Protein AF-A0A5K1EBS1-F1 (afdb_monomer_lite)

Organism: NCBI:txid210225

Radius of gyration: 11.34 Å; chains: 1; bounding box: 23×25×29 Å

Structure (mmCIF, N/CA/C/O backbone):
data_AF-A0A5K1EBS1-F1
#
_entry.id   AF-A0A5K1EBS1-F1
#
loop_
_atom_site.group_PDB
_atom_site.id
_atom_site.type_symbol
_atom_site.label_atom_id
_atom_site.label_alt_id
_atom_site.label_comp_id
_atom_site.label_asym_id
_atom_site.label_entity_id
_atom_site.label_seq_id
_atom_site.pdbx_PDB_ins_code
_atom_site.Cartn_x
_atom_site.Cartn_y
_atom_site.Cartn_z
_atom_site.occupancy
_atom_site.B_iso_or_equiv
_atom_site.auth_seq_id
_atom_site.auth_comp_id
_atom_site.auth_asym_id
_atom_site.auth_atom_id
_atom_site.pdbx_PDB_model_num
ATOM 1 N N . VAL A 1 1 ? 4.748 -7.513 -18.646 1.00 44.12 1 VAL A N 1
ATOM 2 C CA . VAL A 1 1 ? 4.162 -6.467 -17.778 1.00 44.12 1 VAL A CA 1
ATOM 3 C C . VAL A 1 1 ? 4.463 -6.809 -16.326 1.00 44.12 1 VAL A C 1
ATOM 5 O O . VAL A 1 1 ? 4.088 -7.869 -15.855 1.00 44.12 1 VAL A O 1
ATOM 8 N N . GLY A 1 2 ? 5.264 -5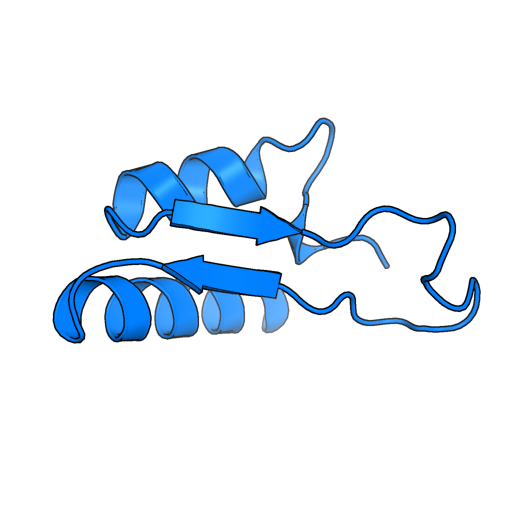.970 -15.667 1.00 54.34 2 GLY A N 1
ATOM 9 C CA . GLY A 1 2 ? 5.690 -6.105 -14.264 1.00 54.34 2 GLY A CA 1
ATOM 10 C C . GLY A 1 2 ? 5.313 -4.854 -13.470 1.00 54.34 2 GLY A C 1
ATOM 11 O O . GLY A 1 2 ? 6.115 -4.341 -12.697 1.00 54.34 2 GLY A O 1
ATOM 12 N N . VAL A 1 3 ? 4.124 -4.316 -13.755 1.00 60.47 3 VAL A N 1
ATOM 13 C CA . VAL A 1 3 ? 3.723 -2.939 -13.419 1.00 60.47 3 VAL A CA 1
ATOM 14 C C . VAL A 1 3 ? 3.571 -2.748 -11.909 1.00 60.47 3 VAL A C 1
ATOM 16 O O . VAL A 1 3 ? 4.076 -1.777 -11.362 1.00 60.47 3 VAL A O 1
ATOM 19 N N . ILE A 1 4 ? 3.001 -3.737 -11.214 1.00 64.44 4 ILE A N 1
ATOM 20 C CA . ILE A 1 4 ? 2.775 -3.669 -9.763 1.00 64.44 4 ILE A CA 1
ATOM 21 C C . ILE A 1 4 ? 4.097 -3.555 -8.984 1.00 64.44 4 ILE A C 1
ATOM 23 O O . ILE A 1 4 ? 4.189 -2.780 -8.038 1.00 64.44 4 ILE A O 1
ATOM 27 N N . ILE A 1 5 ? 5.122 -4.336 -9.360 1.00 69.69 5 ILE A N 1
ATOM 28 C CA . ILE A 1 5 ? 6.411 -4.363 -8.645 1.00 69.69 5 ILE A CA 1
ATOM 29 C C . ILE A 1 5 ? 7.190 -3.065 -8.897 1.00 69.69 5 ILE A C 1
ATOM 31 O O . ILE A 1 5 ? 7.856 -2.566 -7.988 1.00 69.69 5 ILE A O 1
ATOM 35 N N . GLY A 1 6 ? 7.071 -2.489 -10.095 1.00 63.50 6 GLY A N 1
ATOM 36 C CA . GLY A 1 6 ? 7.888 -1.357 -10.521 1.00 63.50 6 GLY A CA 1
ATOM 37 C C . GLY A 1 6 ? 9.342 -1.752 -10.775 1.00 63.50 6 GLY A C 1
ATOM 38 O O . GLY A 1 6 ? 9.764 -2.890 -10.530 1.00 63.50 6 GLY A O 1
ATOM 39 N N . LYS A 1 7 ? 10.149 -0.808 -11.266 1.00 62.53 7 LYS A N 1
ATOM 40 C CA . LYS A 1 7 ? 11.589 -1.029 -11.426 1.00 62.53 7 LYS A CA 1
ATOM 41 C C . LYS A 1 7 ? 12.186 -1.231 -10.025 1.00 62.53 7 LYS A C 1
ATOM 43 O O . LYS A 1 7 ? 11.997 -0.430 -9.120 1.00 62.53 7 LYS A O 1
ATOM 48 N N . SER A 1 8 ? 12.859 -2.355 -9.795 1.00 69.94 8 SER A N 1
ATOM 49 C CA . SER A 1 8 ? 13.514 -2.652 -8.506 1.00 69.94 8 SER A CA 1
ATOM 50 C C . SER A 1 8 ? 12.593 -2.769 -7.272 1.00 69.94 8 SER A C 1
ATOM 52 O O . SER A 1 8 ? 13.092 -2.717 -6.148 1.00 69.94 8 SER A O 1
ATOM 54 N N . GLY A 1 9 ? 11.274 -2.946 -7.428 1.00 76.44 9 GLY A N 1
ATOM 55 C CA . GLY A 1 9 ? 10.361 -3.058 -6.278 1.00 76.44 9 GLY A CA 1
ATOM 56 C C . GLY A 1 9 ? 9.940 -1.720 -5.659 1.00 76.44 9 GLY A C 1
ATOM 57 O O . GLY A 1 9 ? 9.376 -1.708 -4.562 1.00 76.44 9 GLY A O 1
ATOM 58 N N . GLU A 1 10 ? 10.236 -0.596 -6.320 1.00 83.38 10 GLU A N 1
ATOM 59 C CA . GLU A 1 10 ? 9.942 0.749 -5.811 1.00 83.38 10 GLU A CA 1
ATOM 60 C C . GLU A 1 10 ? 8.439 0.989 -5.621 1.00 83.38 10 GLU A C 1
ATOM 62 O O . GLU A 1 10 ? 8.021 1.477 -4.570 1.00 83.38 10 GLU A O 1
ATOM 67 N N . THR A 1 11 ? 7.626 0.546 -6.581 1.00 83.88 11 THR A N 1
ATOM 68 C CA . THR A 1 11 ? 6.174 0.731 -6.577 1.00 83.88 11 THR A CA 1
ATOM 69 C C . THR A 1 11 ? 5.536 -0.037 -5.428 1.00 83.88 11 THR A C 1
ATOM 71 O O . THR A 1 11 ? 4.807 0.545 -4.634 1.00 83.88 11 THR A O 1
ATOM 74 N N . ILE A 1 12 ? 5.891 -1.311 -5.232 1.00 85.19 12 ILE A N 1
ATOM 75 C CA . ILE A 1 12 ? 5.417 -2.103 -4.082 1.00 85.19 12 ILE A CA 1
ATOM 76 C C . ILE A 1 12 ? 5.800 -1.454 -2.752 1.00 85.19 12 ILE A C 1
ATOM 78 O O . ILE A 1 12 ? 5.017 -1.470 -1.801 1.00 85.19 12 ILE A O 1
ATOM 82 N N . LYS A 1 13 ? 7.006 -0.890 -2.649 1.00 87.50 13 LYS A N 1
ATOM 83 C CA . LYS A 1 13 ? 7.444 -0.222 -1.421 1.00 87.50 13 LYS A CA 1
ATOM 84 C C . LYS A 1 13 ? 6.649 1.060 -1.172 1.00 87.50 13 LYS A C 1
ATOM 86 O O . LYS A 1 13 ? 6.266 1.317 -0.033 1.00 87.50 13 LYS A O 1
ATOM 91 N N . TYR A 1 14 ? 6.369 1.825 -2.223 1.00 88.94 14 TYR A N 1
ATOM 92 C CA . TYR A 1 14 ? 5.518 3.008 -2.163 1.00 88.94 14 TYR A CA 1
ATOM 93 C C . TYR A 1 14 ? 4.083 2.653 -1.753 1.00 88.94 14 TYR A C 1
ATOM 95 O O . TYR A 1 14 ? 3.560 3.236 -0.806 1.00 88.94 14 TYR A O 1
ATOM 103 N N . LEU A 1 15 ? 3.487 1.638 -2.383 1.00 89.31 15 LEU A N 1
ATOM 104 C CA . LEU A 1 15 ? 2.145 1.145 -2.070 1.00 89.31 15 LEU A CA 1
ATOM 105 C C . LEU A 1 15 ? 2.032 0.697 -0.608 1.00 89.31 15 LEU A C 1
ATOM 107 O O . LEU A 1 15 ? 1.075 1.061 0.073 1.00 89.31 15 LEU A O 1
ATOM 111 N N . GLN A 1 16 ? 3.031 -0.026 -0.094 1.00 90.56 16 GLN A N 1
ATOM 112 C CA . GLN A 1 16 ? 3.094 -0.417 1.320 1.00 90.56 16 GLN A CA 1
ATOM 113 C C . GLN A 1 16 ? 3.186 0.791 2.251 1.00 90.56 16 GLN A C 1
ATOM 115 O O . GLN A 1 16 ? 2.492 0.854 3.261 1.00 90.56 16 GLN A O 1
ATOM 120 N N . LEU A 1 17 ? 4.023 1.772 1.907 1.00 91.75 17 LEU A N 1
ATOM 121 C CA . LEU A 1 17 ? 4.207 2.970 2.722 1.00 91.75 17 LEU A CA 1
ATOM 122 C C . LEU A 1 17 ? 2.935 3.830 2.773 1.00 91.75 17 LEU A C 1
ATOM 124 O O . LEU A 1 17 ? 2.589 4.343 3.831 1.00 91.75 17 LEU A O 1
ATOM 128 N N . GLN A 1 18 ? 2.246 3.987 1.640 1.00 93.00 18 GLN A N 1
ATOM 129 C CA . GLN A 1 18 ? 1.039 4.810 1.538 1.00 93.00 18 GLN A CA 1
ATOM 130 C C . GLN A 1 18 ? -0.196 4.143 2.143 1.00 93.00 18 GLN A C 1
ATOM 132 O O . GLN A 1 18 ? -1.023 4.816 2.757 1.00 93.00 18 GLN A O 1
ATOM 137 N N . SER A 1 19 ? -0.337 2.829 1.963 1.00 92.06 19 SER A N 1
ATOM 138 C CA . SER A 1 19 ? -1.460 2.078 2.526 1.00 92.06 19 SER A CA 1
ATOM 139 C C . SER A 1 19 ? -1.268 1.717 3.994 1.00 92.06 19 SER A C 1
ATOM 141 O O . SER A 1 19 ? -2.246 1.504 4.703 1.00 92.06 19 SER A O 1
ATOM 143 N N . GLY A 1 20 ? -0.019 1.606 4.454 1.00 92.50 20 GLY A N 1
ATOM 144 C CA . GLY A 1 20 ? 0.313 0.992 5.737 1.00 92.50 20 GLY A CA 1
ATOM 145 C C . GLY A 1 20 ? 0.053 -0.518 5.773 1.00 92.50 20 GLY A C 1
ATOM 146 O O . GLY A 1 20 ? 0.313 -1.147 6.798 1.00 92.50 20 GLY A O 1
ATOM 147 N N . ALA A 1 21 ? -0.442 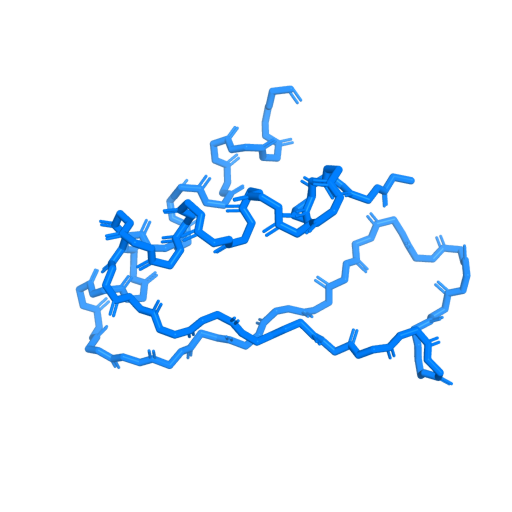-1.105 4.677 1.00 94.50 21 ALA A N 1
ATOM 148 C CA . ALA A 1 21 ? -0.586 -2.540 4.527 1.00 94.50 21 ALA A CA 1
ATOM 149 C C . ALA A 1 21 ? 0.760 -3.152 4.145 1.00 94.50 21 ALA A C 1
ATOM 151 O O . ALA A 1 21 ? 1.570 -2.567 3.423 1.00 94.50 21 ALA A O 1
ATOM 152 N N . LYS A 1 22 ? 0.981 -4.382 4.591 1.00 91.38 22 LYS A N 1
ATOM 153 C CA . LYS A 1 22 ? 2.077 -5.217 4.121 1.00 91.38 22 LYS A CA 1
ATOM 154 C C . LYS A 1 22 ? 1.649 -5.887 2.819 1.00 91.38 22 LYS A C 1
ATOM 156 O O . LYS A 1 22 ? 0.632 -6.572 2.789 1.00 91.38 22 LYS A O 1
ATOM 161 N N . ILE A 1 23 ? 2.437 -5.694 1.765 1.00 88.06 23 ILE A N 1
ATOM 162 C CA . ILE A 1 23 ? 2.161 -6.213 0.421 1.00 88.06 23 ILE A CA 1
ATOM 163 C C . ILE A 1 23 ? 3.262 -7.207 0.072 1.00 88.06 23 ILE A C 1
ATOM 165 O O . ILE A 1 23 ? 4.435 -6.841 -0.028 1.00 88.06 23 ILE A O 1
ATOM 169 N N . GLN A 1 24 ? 2.892 -8.470 -0.102 1.00 83.94 24 GLN A N 1
ATOM 170 C CA . GLN A 1 24 ? 3.806 -9.553 -0.439 1.00 83.94 24 GLN A CA 1
ATOM 171 C C . GLN A 1 24 ? 3.502 -10.055 -1.848 1.00 83.94 24 GLN A C 1
ATOM 173 O O . GLN A 1 24 ? 2.377 -10.428 -2.152 1.00 83.94 24 GLN A O 1
ATOM 178 N N . VAL A 1 25 ? 4.507 -10.058 -2.720 1.00 77.94 25 VAL A N 1
ATOM 179 C CA . VAL A 1 25 ? 4.357 -10.539 -4.099 1.00 77.94 25 VAL A CA 1
ATOM 180 C C . VAL A 1 25 ? 4.907 -11.953 -4.195 1.00 77.94 25 VAL A C 1
ATOM 182 O O . VAL A 1 25 ? 6.056 -12.193 -3.810 1.00 77.94 25 VAL A O 1
ATOM 185 N N . THR A 1 26 ? 4.117 -12.88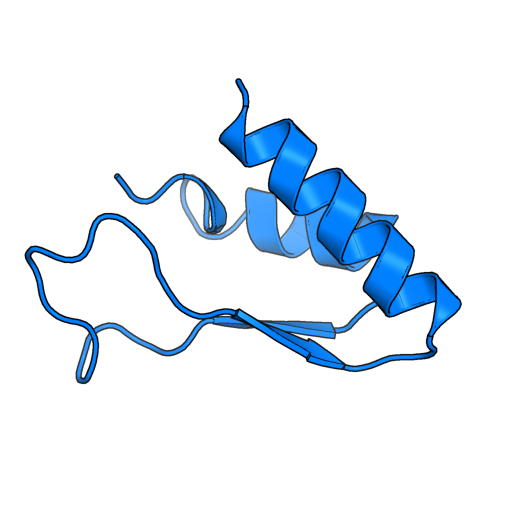4 -4.724 1.00 69.75 26 THR A N 1
ATOM 186 C CA . THR A 1 26 ? 4.560 -14.266 -4.933 1.00 69.75 26 THR A CA 1
ATOM 187 C C . THR A 1 26 ? 5.664 -14.297 -6.000 1.00 69.75 26 THR A C 1
ATOM 189 O O . THR A 1 26 ? 5.546 -13.674 -7.061 1.00 69.75 26 THR A O 1
ATOM 192 N N . ARG A 1 27 ? 6.796 -14.945 -5.691 1.00 59.09 27 ARG A N 1
ATOM 193 C CA . ARG A 1 27 ? 7.997 -14.958 -6.551 1.00 59.09 27 ARG A CA 1
ATOM 194 C C . ARG A 1 27 ? 7.801 -15.813 -7.806 1.00 59.09 27 ARG A C 1
ATOM 196 O O . ARG A 1 27 ? 7.131 -16.835 -7.762 1.00 59.09 27 ARG A O 1
ATOM 203 N N . ASP A 1 28 ? 8.497 -15.412 -8.875 1.00 54.72 28 ASP A N 1
ATOM 204 C CA . ASP A 1 28 ? 8.507 -15.983 -10.237 1.00 54.72 28 ASP A CA 1
ATOM 205 C C . ASP A 1 28 ? 8.549 -17.506 -10.363 1.00 54.72 28 ASP A C 1
ATOM 207 O O . ASP A 1 28 ? 8.138 -18.018 -11.394 1.00 54.72 28 ASP A O 1
ATOM 211 N N . MET A 1 29 ? 9.061 -18.240 -9.374 1.00 53.03 29 MET A N 1
ATOM 212 C CA . MET A 1 29 ? 9.265 -19.686 -9.527 1.00 53.03 29 MET A CA 1
ATOM 213 C C . MET A 1 29 ? 7.948 -20.472 -9.663 1.00 53.03 29 MET A C 1
ATOM 215 O O . MET A 1 29 ? 7.985 -21.589 -10.165 1.00 53.03 29 MET A O 1
ATOM 219 N N . ASP A 1 30 ? 6.818 -19.870 -9.277 1.00 53.22 30 ASP A N 1
ATOM 220 C CA . ASP A 1 30 ? 5.458 -20.423 -9.404 1.00 53.22 30 ASP A CA 1
ATOM 221 C C . ASP A 1 30 ? 4.554 -19.583 -10.334 1.00 53.22 30 ASP A C 1
ATOM 223 O O . ASP A 1 30 ? 3.398 -19.919 -10.576 1.00 53.22 30 ASP A O 1
ATOM 227 N N . ALA A 1 31 ? 5.052 -18.447 -10.837 1.00 52.66 31 ALA A N 1
ATOM 228 C CA . ALA A 1 31 ? 4.254 -17.534 -11.648 1.00 52.66 31 ALA A CA 1
ATOM 229 C C . ALA A 1 31 ? 4.427 -17.871 -13.130 1.00 52.66 31 ALA A C 1
ATOM 231 O O . ALA A 1 31 ? 5.543 -17.871 -13.648 1.00 52.66 31 ALA A O 1
ATOM 232 N N . ASP A 1 32 ? 3.314 -18.131 -13.814 1.00 54.53 32 ASP A N 1
ATOM 233 C CA . ASP A 1 32 ? 3.316 -18.418 -15.244 1.00 54.53 32 ASP A CA 1
ATOM 234 C C . ASP A 1 32 ? 4.022 -17.272 -16.003 1.00 54.53 32 ASP A C 1
ATOM 236 O O . ASP A 1 32 ? 3.625 -16.111 -15.849 1.00 54.53 32 ASP A O 1
ATOM 240 N N . PRO A 1 33 ? 5.060 -17.542 -16.817 1.00 56.66 33 PRO A N 1
ATOM 241 C CA . PRO A 1 33 ? 5.791 -16.505 -17.548 1.00 56.66 33 PRO A CA 1
ATOM 242 C C . PRO A 1 33 ? 4.912 -15.759 -18.565 1.00 56.66 33 PRO A C 1
ATOM 244 O O . PRO A 1 33 ? 5.297 -14.691 -19.044 1.00 56.66 33 PRO A O 1
ATOM 247 N N . ASN A 1 34 ? 3.725 -16.293 -18.873 1.00 56.75 34 ASN A N 1
ATOM 248 C CA . ASN A 1 34 ? 2.714 -15.646 -19.707 1.00 56.75 34 ASN A CA 1
ATOM 249 C C . ASN A 1 34 ? 1.668 -14.866 -18.898 1.00 56.75 34 ASN A C 1
ATOM 251 O O . ASN A 1 34 ? 0.852 -14.152 -19.487 1.00 56.75 34 ASN A O 1
ATOM 255 N N . SER A 1 35 ? 1.663 -14.983 -17.567 1.00 55.66 35 SER A N 1
ATOM 256 C CA . SER A 1 35 ? 0.708 -14.263 -16.735 1.00 55.66 35 SER A CA 1
ATOM 257 C C . SER A 1 35 ? 1.081 -12.790 -16.676 1.00 55.66 35 SER A C 1
ATOM 259 O O . SER A 1 35 ? 2.136 -12.384 -16.184 1.00 55.66 35 SER A O 1
ATOM 261 N N . GLN A 1 36 ? 0.176 -11.966 -17.194 1.00 55.56 36 GLN A N 1
ATOM 262 C CA . GLN A 1 36 ? 0.316 -10.515 -17.206 1.00 55.56 36 GLN A CA 1
ATOM 263 C C . GLN A 1 36 ? 0.121 -9.890 -15.815 1.00 55.56 36 GLN A C 1
ATOM 265 O O . GLN A 1 36 ? 0.477 -8.733 -15.594 1.00 55.56 36 GLN A O 1
ATOM 270 N N . THR A 1 37 ? -0.413 -10.660 -14.868 1.00 58.81 37 THR A N 1
ATOM 271 C CA . THR A 1 37 ? -0.685 -10.233 -13.498 1.00 58.81 37 THR A CA 1
ATOM 272 C C . THR A 1 37 ? -0.026 -11.189 -12.511 1.00 58.81 37 THR A C 1
ATOM 274 O O . THR A 1 37 ? 0.019 -12.405 -12.719 1.00 58.81 37 THR A O 1
ATOM 277 N N . ARG A 1 38 ? 0.519 -10.626 -11.426 1.00 69.75 38 ARG A N 1
ATOM 278 C CA . ARG A 1 38 ? 1.060 -11.402 -10.308 1.00 69.75 38 ARG A CA 1
ATOM 279 C C . ARG A 1 38 ? 0.130 -11.289 -9.112 1.00 69.75 38 ARG A C 1
ATOM 281 O O . ARG A 1 38 ? -0.265 -10.166 -8.792 1.00 69.75 38 ARG A O 1
ATOM 288 N N . PRO A 1 39 ? -0.191 -12.405 -8.443 1.00 71.62 39 PRO A N 1
ATOM 289 C CA . PRO A 1 39 ? -0.933 -12.346 -7.199 1.00 71.62 39 PRO A CA 1
ATOM 290 C C . PRO A 1 39 ? -0.110 -11.595 -6.145 1.00 71.62 39 PRO A C 1
ATOM 292 O O . PRO A 1 39 ? 1.099 -11.810 -5.999 1.00 71.62 39 PRO A O 1
ATOM 295 N N . VAL A 1 40 ? -0.782 -10.690 -5.437 1.00 79.94 40 VAL A N 1
ATOM 296 C CA . VAL A 1 40 ? -0.235 -9.963 -4.292 1.00 79.94 40 VAL A CA 1
ATOM 297 C C . VAL A 1 40 ? -1.069 -10.285 -3.065 1.00 79.94 40 VAL A C 1
ATOM 299 O O . VAL A 1 40 ? -2.296 -10.271 -3.113 1.00 79.94 40 VAL A O 1
ATOM 302 N N . GLU A 1 41 ? -0.400 -10.582 -1.962 1.00 86.12 41 GLU A N 1
ATOM 303 C CA . GLU A 1 41 ? -1.033 -10.767 -0.667 1.00 86.12 41 GLU A CA 1
ATOM 304 C C . GLU A 1 41 ? -0.982 -9.459 0.115 1.00 86.12 41 GLU A C 1
ATOM 306 O O . GLU A 1 41 ? 0.091 -8.882 0.319 1.00 86.12 41 GLU A O 1
ATOM 311 N N . LEU A 1 42 ? -2.150 -9.008 0.566 1.00 89.19 42 LEU A N 1
ATOM 312 C CA . LEU A 1 42 ? -2.317 -7.823 1.399 1.00 89.19 42 LEU A CA 1
ATOM 313 C C . LEU A 1 42 ? -2.571 -8.258 2.841 1.00 89.19 42 LEU A C 1
ATOM 315 O O . LEU A 1 42 ? -3.481 -9.033 3.122 1.00 89.19 42 LEU A O 1
ATOM 319 N N . MET A 1 43 ? -1.766 -7.747 3.765 1.00 92.06 43 MET A N 1
ATOM 320 C CA . MET A 1 43 ? -1.880 -8.017 5.195 1.00 92.06 43 MET A CA 1
ATOM 321 C C . MET A 1 43 ? -1.934 -6.695 5.959 1.00 92.06 43 MET A C 1
ATOM 323 O O . MET A 1 43 ? -1.047 -5.855 5.821 1.0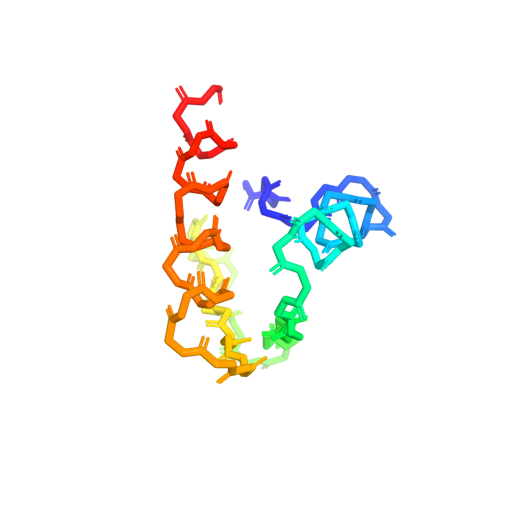0 92.06 43 MET A O 1
ATOM 327 N N . GLY A 1 44 ? -2.951 -6.516 6.795 1.00 91.62 44 GLY A N 1
ATOM 328 C CA . GLY A 1 44 ? -3.142 -5.297 7.577 1.00 91.62 44 GLY A CA 1
ATOM 329 C C . GLY A 1 44 ? -4.559 -5.200 8.127 1.00 91.62 44 GLY A C 1
ATOM 330 O O . GLY A 1 44 ? -5.299 -6.185 8.143 1.00 91.62 44 GLY A O 1
ATOM 331 N N . THR A 1 45 ? -4.940 -4.008 8.577 1.00 95.75 45 THR A N 1
ATOM 332 C CA . THR A 1 45 ? -6.335 -3.714 8.921 1.00 95.75 45 THR A CA 1
ATOM 333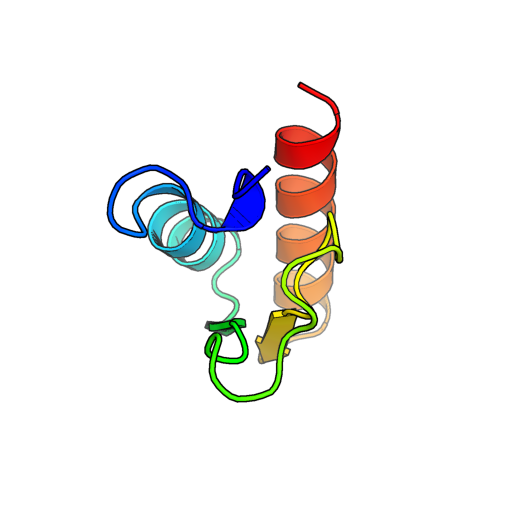 C C . THR A 1 45 ? -7.192 -3.605 7.651 1.00 95.75 45 THR A C 1
ATOM 335 O O . THR A 1 45 ? -6.659 -3.342 6.569 1.00 95.75 45 THR A O 1
ATOM 338 N N . PRO A 1 46 ? -8.525 -3.754 7.749 1.00 94.25 46 PRO A N 1
ATOM 339 C CA . PRO A 1 46 ? -9.417 -3.624 6.594 1.00 94.25 46 PRO A CA 1
ATOM 340 C C . PRO A 1 46 ? -9.265 -2.282 5.863 1.00 94.25 46 PRO A C 1
ATOM 342 O O . PRO A 1 46 ? -9.295 -2.236 4.638 1.00 94.25 46 PRO A O 1
ATOM 345 N N . GLU A 1 47 ? -9.040 -1.197 6.609 1.00 94.88 47 GLU A N 1
ATOM 346 C CA . GLU A 1 47 ? -8.805 0.140 6.051 1.00 94.88 47 GLU A CA 1
ATOM 347 C C . GLU A 1 47 ? -7.493 0.210 5.260 1.00 94.88 47 GLU A C 1
ATOM 349 O O . GLU A 1 47 ? -7.458 0.762 4.161 1.00 94.88 47 GLU A O 1
ATOM 354 N N . GLN A 1 48 ? -6.421 -0.387 5.791 1.00 94.50 48 GLN A N 1
ATOM 355 C CA . GLN A 1 48 ? -5.122 -0.448 5.119 1.00 94.50 48 GLN A CA 1
ATOM 356 C C . GLN A 1 48 ? -5.197 -1.288 3.841 1.00 94.50 48 GLN A C 1
ATOM 358 O O . GLN A 1 48 ? -4.667 -0.884 2.808 1.00 94.50 48 GLN A O 1
ATOM 363 N N . ILE A 1 49 ? -5.879 -2.436 3.895 1.00 93.25 49 ILE A N 1
ATOM 364 C CA . ILE A 1 49 ? -6.077 -3.315 2.736 1.00 93.25 49 ILE A CA 1
ATOM 365 C C . ILE A 1 49 ? -6.885 -2.590 1.658 1.00 93.25 49 ILE A C 1
ATOM 367 O O . ILE A 1 49 ? -6.429 -2.507 0.523 1.00 93.25 49 ILE A O 1
ATOM 371 N N . SER A 1 50 ? -8.016 -1.977 2.019 1.00 93.75 50 SER A N 1
ATOM 372 C CA . SER A 1 50 ? -8.850 -1.232 1.069 1.00 93.75 50 SER A CA 1
ATOM 373 C C . SER A 1 50 ? -8.079 -0.079 0.410 1.00 93.75 50 SER A C 1
ATOM 375 O O . SER A 1 50 ? -8.150 0.113 -0.805 1.00 93.75 50 SER A O 1
ATOM 377 N N . LYS A 1 51 ? -7.257 0.641 1.189 1.00 93.88 51 LYS A N 1
ATOM 378 C CA . LYS A 1 51 ? -6.361 1.680 0.668 1.00 93.88 51 LYS A CA 1
ATOM 379 C C . LYS A 1 51 ? -5.322 1.104 -0.300 1.00 93.88 51 LYS A C 1
ATOM 381 O O . LYS A 1 51 ? -5.083 1.693 -1.351 1.00 93.88 51 LYS A O 1
ATOM 386 N N . ALA A 1 52 ? -4.703 -0.027 0.041 1.00 91.62 5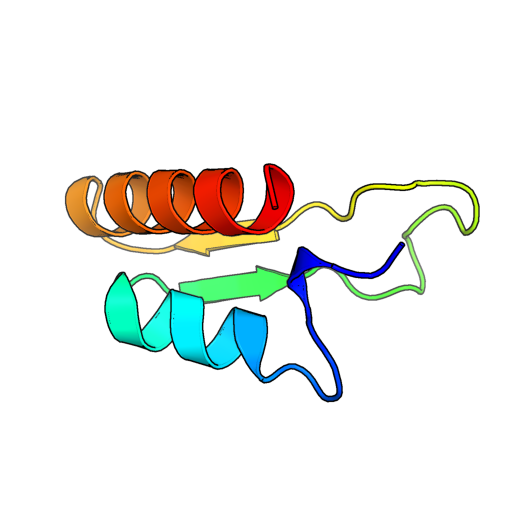2 ALA A N 1
ATOM 387 C CA . ALA A 1 52 ? -3.731 -0.698 -0.817 1.00 91.62 52 ALA A CA 1
ATOM 388 C C . ALA A 1 52 ? -4.360 -1.141 -2.143 1.00 91.62 52 ALA A C 1
ATOM 390 O O . ALA A 1 52 ? -3.783 -0.876 -3.193 1.00 91.62 52 ALA A O 1
ATOM 391 N N . GLU A 1 53 ? -5.549 -1.749 -2.110 1.00 89.88 53 GLU A N 1
ATOM 392 C CA . GLU A 1 53 ? -6.287 -2.159 -3.311 1.00 89.88 53 GLU A CA 1
ATOM 393 C C . GLU A 1 53 ? -6.612 -0.978 -4.227 1.00 89.88 53 GLU A C 1
ATOM 395 O O . GLU A 1 53 ? -6.463 -1.092 -5.446 1.00 89.88 53 GLU A O 1
ATOM 400 N N . GLN A 1 54 ? -7.011 0.164 -3.657 1.00 91.38 54 GLN A N 1
ATOM 401 C CA . GLN A 1 54 ? -7.248 1.383 -4.430 1.00 91.38 54 GLN A CA 1
ATOM 402 C C . GLN A 1 54 ? -5.976 1.862 -5.132 1.00 91.38 54 GLN A C 1
ATOM 404 O O . GLN A 1 54 ? -5.999 2.106 -6.333 1.00 91.38 54 GLN A O 1
ATOM 409 N N . LEU A 1 55 ? -4.868 1.971 -4.395 1.00 89.56 55 LEU A N 1
ATOM 410 C CA . LEU A 1 55 ? -3.594 2.437 -4.946 1.00 89.56 55 LEU A CA 1
ATOM 411 C C . LEU A 1 55 ? -3.042 1.472 -6.005 1.00 89.56 55 LEU A C 1
ATOM 413 O O . LEU A 1 55 ? -2.455 1.898 -6.992 1.00 89.56 55 LEU A O 1
ATOM 417 N N . ILE A 1 56 ? -3.244 0.167 -5.815 1.00 85.56 56 ILE A N 1
ATOM 418 C CA . ILE A 1 56 ? -2.881 -0.855 -6.799 1.00 85.56 56 ILE A CA 1
ATOM 419 C C . ILE A 1 56 ? -3.701 -0.689 -8.083 1.00 85.56 56 ILE A C 1
ATOM 421 O O . ILE A 1 56 ? -3.131 -0.746 -9.169 1.00 85.56 56 ILE A O 1
ATOM 425 N N . ASN A 1 57 ? -5.018 -0.483 -7.974 1.00 85.62 57 ASN A N 1
ATOM 426 C CA . ASN A 1 57 ? -5.879 -0.255 -9.138 1.00 85.62 57 ASN A CA 1
ATOM 427 C C . ASN A 1 57 ? -5.505 1.021 -9.896 1.00 85.62 57 ASN A C 1
ATOM 429 O O . ASN A 1 57 ? -5.536 1.015 -11.123 1.00 85.62 57 ASN A O 1
ATOM 433 N N . ASP A 1 58 ? -5.136 2.080 -9.179 1.00 85.75 58 ASP A N 1
ATOM 434 C CA . ASP A 1 58 ? -4.683 3.346 -9.759 1.00 85.75 58 ASP A CA 1
ATOM 435 C C . ASP A 1 58 ? -3.422 3.134 -10.614 1.00 85.75 58 ASP A C 1
ATOM 437 O O . ASP A 1 58 ? -3.414 3.437 -11.801 1.00 85.75 58 ASP A O 1
ATOM 441 N N . VAL A 1 59 ? -2.418 2.446 -10.057 1.00 80.75 59 VAL A N 1
ATOM 442 C CA . VAL A 1 59 ? -1.170 2.085 -10.755 1.00 80.75 59 VAL A CA 1
ATOM 443 C C . VAL A 1 59 ? -1.395 1.131 -11.937 1.00 80.75 59 VAL A C 1
ATOM 445 O O . VAL A 1 59 ? -0.629 1.146 -12.894 1.00 80.75 59 VAL A O 1
ATOM 448 N N . LEU A 1 60 ? -2.403 0.256 -11.870 1.00 76.12 60 LEU A N 1
ATOM 449 C CA . LEU A 1 60 ? -2.758 -0.649 -12.971 1.00 76.12 60 LEU A CA 1
ATOM 450 C C . LEU A 1 60 ? -3.539 0.037 -14.096 1.00 76.12 60 LEU A C 1
ATOM 452 O O . LEU A 1 60 ? -3.570 -0.495 -15.206 1.00 76.12 60 LEU A O 1
ATOM 456 N N . SER A 1 61 ? -4.221 1.140 -13.789 1.00 76.38 61 SER A N 1
ATOM 457 C CA . SER A 1 61 ? -5.054 1.879 -14.740 1.00 76.38 61 SER A CA 1
ATOM 458 C C . SER A 1 61 ? -4.268 2.930 -15.532 1.00 76.38 61 SER A C 1
ATOM 460 O O . SER A 1 61 ? -4.827 3.496 -16.472 1.00 76.38 61 SER A O 1
ATOM 462 N N . GLU A 1 62 ? -3.008 3.184 -15.162 1.00 59.06 62 GLU A N 1
ATOM 463 C CA . GLU A 1 62 ? -2.088 4.137 -15.805 1.00 59.06 62 GLU A CA 1
ATOM 464 C C . GLU A 1 62 ? -1.183 3.497 -16.875 1.00 59.06 62 GLU A C 1
ATOM 466 O O . GLU A 1 62 ? -0.774 2.319 -16.724 1.00 59.06 62 GLU A O 1
#

InterPro domains:
  IPR004087 K Homology domain [SM00322] (1-61)
  IPR004088 K Homology domain, type 1 [PF00013] (1-58)
  IPR036612 K Homology domain, type 1 superfamily [G3DSA:3.30.1370.10] (1-62)
  IPR036612 K Homology domain, type 1 superfamily [SSF54791] (1-62)

pLDDT: mean 77.61, std 15.14, range [44.12, 95.75]

Foldseek 3Di:
DCQCCPDPNPNVVVLCVQLVWNKAWDDPVPDDPPDPDTDIDTHDDPSSRVSSVVSSVVSVVD

Secondary structure (DSSP, 8-state):
--TTT-GGGHHHHHHHHHH--EEEEPPGGGS-TT-S---EEEES-HHHHHHHHHHHHHHHH-

Sequence (62 aa):
VGVIIGKSGETIKYLQLQSGAKIQVTRDMDADPNSQTRPVELMGTPEQISKAEQLINDVLSE